Protein AF-A0AAU4DUI4-F1 (afdb_monomer_lite)

Foldseek 3Di:
DDDPCPDPPPDDCPVVNLVVLLVQLVVCVVVVVPVSNVVSVVVCVVHDDPVSVVVSVCSPPPVNVVDPDDD

Radius of gyration: 16.45 Å; chains: 1; bounding box: 37×25×58 Å

Sequence (71 aa):
MEGPQAEPAVRAAAPHTQASLLAAITEAVRDRDQRGLRRLLARFAEQATITELRALRDALDPRRSRRPGPR

Secondary structure (DSSP, 8-state):
----------S---HHHHHHHHHHHHHHHHTT-HHHHHHHHHHHHHH--HHHHHHHHHHH-TTTTT-PPP-

Structure (mmCIF, N/CA/C/O backbone):
data_AF-A0AAU4DUI4-F1
#
_entry.id   AF-A0AAU4DUI4-F1
#
loop_
_atom_site.group_PDB
_atom_site.id
_atom_site.type_symbol
_atom_site.label_atom_id
_atom_site.label_alt_id
_atom_site.label_comp_id
_atom_site.label_asym_id
_atom_site.label_entity_id
_atom_site.label_seq_id
_atom_site.pdbx_PDB_ins_code
_atom_site.Cartn_x
_atom_site.Cartn_y
_atom_site.Cartn_z
_atom_site.occupancy
_atom_site.B_iso_or_equiv
_atom_site.auth_seq_id
_atom_site.auth_comp_id
_atom_site.auth_asym_id
_atom_site.auth_atom_id
_atom_site.pdbx_PDB_model_num
ATOM 1 N N . MET A 1 1 ? -8.361 20.367 -38.612 1.00 45.84 1 MET A N 1
ATOM 2 C CA . MET A 1 1 ? -8.345 18.895 -38.687 1.00 45.84 1 MET A CA 1
ATOM 3 C C . MET A 1 1 ? -7.143 18.428 -37.884 1.00 45.84 1 MET A C 1
ATOM 5 O O . MET A 1 1 ? -6.105 19.046 -38.057 1.00 45.84 1 MET A O 1
ATOM 9 N N . GLU A 1 2 ? -7.350 17.426 -37.015 1.00 40.62 2 GLU A N 1
ATOM 10 C CA . GLU A 1 2 ? -6.344 16.646 -36.252 1.00 40.62 2 GLU A CA 1
ATOM 11 C C . GLU A 1 2 ? -5.537 17.432 -35.195 1.00 40.62 2 GLU A C 1
ATOM 13 O O . GLU A 1 2 ? -4.904 18.429 -35.497 1.00 40.62 2 GLU A O 1
ATOM 18 N N . GLY A 1 3 ? -5.484 17.098 -33.907 1.00 41.56 3 GLY A N 1
ATOM 19 C CA . GLY A 1 3 ? -6.012 16.017 -33.075 1.00 41.56 3 GLY A CA 1
ATOM 20 C C . GLY A 1 3 ? -5.484 16.266 -31.643 1.00 41.56 3 GLY A C 1
ATOM 21 O O . GLY A 1 3 ? -4.476 16.961 -31.489 1.00 41.56 3 GLY A O 1
ATOM 22 N N . PRO A 1 4 ? -6.147 15.781 -30.579 1.00 50.97 4 PRO A N 1
ATOM 23 C CA . PRO A 1 4 ? -5.652 15.956 -29.220 1.00 50.97 4 PRO A CA 1
ATOM 24 C C . PRO A 1 4 ? -4.364 15.144 -29.079 1.00 50.97 4 PRO A C 1
ATOM 26 O O . PRO A 1 4 ? -4.394 13.916 -29.132 1.00 50.97 4 PRO A O 1
ATOM 29 N N . GLN A 1 5 ? -3.230 15.820 -28.902 1.00 50.62 5 GLN A N 1
ATOM 30 C CA . GLN A 1 5 ? -1.994 15.169 -28.477 1.00 50.62 5 GLN A CA 1
ATOM 31 C C . GLN A 1 5 ? -2.150 14.814 -26.994 1.00 50.62 5 GLN A C 1
ATOM 33 O O . GLN A 1 5 ? -1.627 15.474 -26.103 1.00 50.62 5 GLN A O 1
ATOM 38 N N . ALA A 1 6 ? -2.959 13.786 -26.736 1.00 51.34 6 ALA A N 1
ATOM 39 C CA . ALA A 1 6 ? -2.860 12.986 -25.534 1.00 51.34 6 ALA A CA 1
ATOM 40 C C . ALA A 1 6 ? -1.525 12.247 -25.641 1.00 51.34 6 ALA A C 1
ATOM 42 O O . ALA A 1 6 ? -1.431 11.161 -26.215 1.00 51.34 6 ALA A O 1
ATOM 43 N N . GLU A 1 7 ? -0.479 12.918 -25.165 1.00 54.59 7 GLU A N 1
ATOM 44 C CA . GLU A 1 7 ? 0.837 12.336 -24.962 1.00 54.59 7 GLU A CA 1
ATOM 45 C C . GLU A 1 7 ? 0.693 11.006 -24.209 1.00 54.59 7 GLU A C 1
ATOM 47 O O . GLU A 1 7 ? -0.192 10.865 -23.354 1.00 54.59 7 GLU A O 1
ATOM 52 N N . PRO A 1 8 ? 1.516 9.999 -24.534 1.00 45.81 8 PRO A N 1
ATOM 53 C CA . PRO A 1 8 ? 1.359 8.666 -23.989 1.00 45.81 8 PRO A CA 1
ATOM 54 C C . PRO A 1 8 ? 1.593 8.731 -22.481 1.00 45.81 8 PRO A C 1
ATOM 56 O O . PRO A 1 8 ? 2.724 8.794 -22.008 1.00 45.81 8 PRO A O 1
ATOM 59 N N . ALA A 1 9 ? 0.501 8.685 -21.718 1.00 46.00 9 ALA A N 1
ATOM 60 C CA . ALA A 1 9 ? 0.464 8.577 -20.264 1.00 46.00 9 ALA A CA 1
ATOM 61 C C . ALA A 1 9 ? 0.941 7.186 -19.798 1.00 46.00 9 ALA A C 1
ATOM 63 O O . ALA A 1 9 ? 0.286 6.495 -19.017 1.00 46.00 9 ALA A O 1
ATOM 64 N N . VAL A 1 10 ? 2.091 6.741 -20.303 1.00 51.00 10 VAL A N 1
ATOM 65 C CA . VAL A 1 10 ? 2.744 5.499 -19.921 1.00 51.00 10 VAL A CA 1
ATOM 66 C C . VAL A 1 10 ? 3.918 5.840 -19.005 1.00 51.00 10 VAL A C 1
ATOM 68 O O . VAL A 1 10 ? 5.055 6.010 -19.424 1.00 51.00 10 VAL A O 1
ATOM 71 N N . ARG A 1 11 ? 3.587 5.829 -17.709 1.00 49.81 11 ARG A N 1
ATOM 72 C CA . ARG A 1 11 ? 4.375 5.179 -16.647 1.00 49.81 11 ARG A CA 1
ATOM 73 C C . ARG A 1 11 ? 5.692 5.836 -16.227 1.00 49.81 11 ARG A C 1
ATOM 75 O O . ARG A 1 11 ? 6.723 5.183 -16.136 1.00 49.81 11 ARG A O 1
ATOM 82 N N . ALA A 1 12 ? 5.592 7.055 -15.728 1.00 45.06 12 ALA A N 1
ATOM 83 C CA . ALA A 1 12 ? 6.206 7.334 -14.438 1.00 45.06 12 ALA A CA 1
ATOM 84 C C . ALA A 1 12 ? 5.058 7.719 -13.511 1.00 45.06 12 ALA A C 1
ATOM 86 O O . ALA A 1 12 ? 4.565 8.843 -13.565 1.00 45.06 12 ALA A O 1
ATOM 87 N N . ALA A 1 13 ? 4.556 6.771 -12.712 1.00 48.59 13 ALA A N 1
ATOM 88 C CA . ALA A 1 13 ? 3.783 7.167 -11.544 1.00 48.59 13 ALA A CA 1
ATOM 89 C C . ALA A 1 13 ? 4.697 8.129 -10.785 1.00 48.59 13 ALA A C 1
ATOM 91 O O . ALA A 1 13 ? 5.778 7.723 -10.358 1.00 48.59 13 ALA A O 1
ATOM 92 N N . ALA A 1 14 ? 4.348 9.418 -10.748 1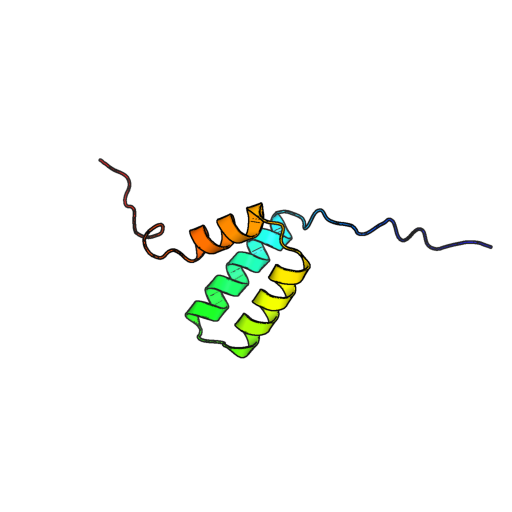.00 51.56 14 ALA A N 1
ATOM 93 C CA . ALA A 1 14 ? 5.190 10.398 -10.089 1.00 51.56 14 ALA A CA 1
ATOM 94 C C . ALA A 1 14 ? 5.483 9.857 -8.680 1.00 51.56 14 ALA A C 1
ATOM 96 O O . ALA A 1 14 ? 4.558 9.359 -8.030 1.00 51.56 14 ALA A O 1
ATOM 97 N N . PRO A 1 15 ? 6.731 9.911 -8.191 1.00 53.44 15 PRO A N 1
ATOM 98 C CA . PRO A 1 15 ? 7.091 9.338 -6.893 1.00 53.44 15 PRO A CA 1
ATOM 99 C C . PRO A 1 15 ? 6.193 9.866 -5.762 1.00 53.44 15 PRO A C 1
ATOM 101 O O . PRO A 1 15 ? 5.927 9.159 -4.794 1.00 53.44 15 PRO A O 1
ATOM 104 N N . HIS A 1 16 ? 5.632 11.069 -5.935 1.00 57.41 16 HIS A N 1
ATOM 105 C CA . HIS A 1 16 ? 4.591 11.623 -5.076 1.00 57.41 16 HIS A CA 1
ATOM 106 C C . HIS A 1 16 ? 3.290 10.795 -5.080 1.00 57.41 16 HIS A C 1
ATOM 108 O O . HIS A 1 16 ? 2.791 10.437 -4.022 1.00 57.41 16 HIS A O 1
ATOM 114 N N . THR A 1 17 ? 2.775 10.405 -6.248 1.00 69.62 17 THR A N 1
ATOM 115 C CA . THR A 1 17 ? 1.578 9.557 -6.392 1.00 69.62 17 THR A CA 1
ATOM 116 C C . THR A 1 17 ? 1.785 8.159 -5.805 1.00 69.62 17 THR A C 1
ATOM 118 O O . THR A 1 17 ? 0.864 7.587 -5.226 1.00 69.62 17 THR A O 1
ATOM 121 N N . GLN A 1 18 ? 2.998 7.618 -5.914 1.00 70.12 18 GLN A N 1
ATOM 122 C CA . GLN A 1 18 ? 3.352 6.298 -5.396 1.00 70.12 18 GLN A CA 1
ATOM 123 C C . GLN A 1 18 ? 3.517 6.294 -3.870 1.00 70.12 18 GLN A C 1
ATOM 125 O O . GLN A 1 18 ? 2.958 5.430 -3.194 1.00 70.12 18 GLN A O 1
ATOM 130 N N . ALA A 1 19 ? 4.206 7.295 -3.313 1.00 76.81 19 ALA A N 1
ATOM 131 C CA . ALA A 1 19 ? 4.296 7.492 -1.868 1.00 76.81 19 ALA A CA 1
ATOM 132 C C . ALA A 1 19 ? 2.907 7.718 -1.246 1.00 76.81 19 ALA A C 1
ATOM 134 O O . ALA A 1 19 ? 2.589 7.119 -0.219 1.00 76.81 19 ALA A O 1
ATOM 135 N N . SER A 1 20 ? 2.044 8.502 -1.905 1.00 81.44 20 SER A N 1
ATOM 136 C CA . SER A 1 20 ? 0.649 8.682 -1.489 1.00 81.44 20 SER A CA 1
ATOM 137 C C . SER A 1 20 ? -0.158 7.381 -1.539 1.00 81.44 20 SER A C 1
ATOM 139 O O . SER A 1 20 ? -0.980 7.145 -0.657 1.00 81.44 20 SER A O 1
ATOM 141 N N . LEU A 1 21 ? 0.081 6.511 -2.526 1.00 82.56 21 LEU A N 1
ATOM 142 C CA . LEU A 1 21 ? -0.599 5.217 -2.629 1.00 82.56 21 LEU A CA 1
ATOM 143 C C . LEU A 1 21 ? -0.164 4.249 -1.518 1.00 82.56 21 LEU A C 1
ATOM 145 O O . LEU A 1 21 ? -1.014 3.616 -0.895 1.00 82.56 21 LEU A O 1
ATOM 149 N N . LEU A 1 22 ? 1.136 4.172 -1.219 1.00 83.62 22 LEU A N 1
ATOM 150 C CA . LEU A 1 22 ? 1.661 3.368 -0.107 1.00 83.62 22 LEU A CA 1
ATOM 151 C C . LEU A 1 22 ? 1.149 3.863 1.253 1.00 83.62 22 LEU A C 1
ATOM 153 O O . LEU A 1 22 ? 0.771 3.053 2.103 1.00 83.62 22 LEU A O 1
ATOM 157 N N . ALA A 1 23 ? 1.079 5.182 1.446 1.00 84.19 23 ALA A N 1
ATOM 158 C CA . ALA A 1 23 ? 0.489 5.778 2.641 1.00 84.19 23 ALA A CA 1
ATOM 159 C C . ALA A 1 23 ? -0.999 5.412 2.777 1.00 84.19 23 ALA A C 1
ATOM 161 O O . ALA A 1 23 ? -1.418 4.949 3.834 1.00 84.19 23 ALA A O 1
ATOM 162 N N . ALA A 1 24 ? -1.778 5.517 1.694 1.00 86.88 24 ALA A N 1
ATOM 163 C CA . ALA A 1 24 ? -3.194 5.147 1.693 1.00 86.88 24 ALA A CA 1
ATOM 164 C C . ALA A 1 24 ? -3.422 3.652 1.982 1.00 86.88 24 ALA A C 1
ATOM 166 O O . ALA A 1 24 ? -4.366 3.297 2.683 1.00 86.88 24 ALA A O 1
ATOM 167 N N . ILE A 1 25 ? -2.554 2.768 1.475 1.00 87.62 25 ILE A N 1
ATOM 168 C CA . ILE A 1 25 ? -2.596 1.330 1.791 1.00 87.62 25 ILE A CA 1
ATOM 169 C C . ILE A 1 25 ? -2.321 1.102 3.282 1.00 87.62 25 ILE A C 1
ATOM 171 O O . ILE A 1 25 ? -3.030 0.330 3.925 1.00 87.62 25 ILE A O 1
ATOM 175 N N . THR A 1 26 ? -1.316 1.784 3.833 1.00 87.06 26 THR A N 1
ATOM 176 C CA . THR A 1 26 ? -0.946 1.673 5.252 1.00 87.06 26 THR A CA 1
ATOM 177 C C . THR A 1 26 ? -2.089 2.133 6.160 1.00 87.06 26 THR A C 1
ATOM 179 O O . THR A 1 26 ? -2.406 1.453 7.136 1.00 87.06 26 THR A O 1
ATOM 182 N N . GLU A 1 27 ? -2.758 3.230 5.800 1.00 86.62 27 GLU A N 1
ATOM 183 C CA . GLU A 1 27 ? -3.917 3.739 6.538 1.00 86.62 27 GLU A CA 1
ATOM 184 C C . GLU A 1 27 ? -5.112 2.781 6.441 1.00 86.62 27 GLU A C 1
ATOM 186 O O . GLU A 1 27 ? -5.687 2.412 7.458 1.00 86.62 27 GLU A O 1
ATOM 191 N N . ALA A 1 28 ? -5.418 2.253 5.250 1.00 89.56 28 ALA A N 1
ATOM 192 C CA . ALA A 1 28 ? -6.493 1.272 5.082 1.00 89.56 28 ALA A CA 1
ATOM 193 C C . ALA A 1 28 ? -6.259 -0.021 5.893 1.00 89.56 28 ALA A C 1
ATOM 195 O O . ALA A 1 28 ? -7.208 -0.616 6.407 1.00 89.56 28 ALA A O 1
ATOM 196 N N . VAL A 1 29 ? -5.001 -0.458 6.045 1.00 88.06 29 VAL A N 1
ATOM 197 C CA . VAL A 1 29 ? -4.639 -1.577 6.935 1.00 88.06 29 VAL A CA 1
ATOM 198 C C . VAL A 1 29 ? -4.878 -1.210 8.401 1.00 88.06 29 VAL A C 1
ATOM 200 O O . VAL A 1 29 ? -5.416 -2.027 9.152 1.00 88.06 29 VAL A O 1
ATOM 203 N N . ARG A 1 30 ? -4.508 0.010 8.809 1.00 86.19 30 ARG A N 1
ATOM 204 C CA . ARG A 1 30 ? -4.694 0.511 10.176 1.00 86.19 30 ARG A CA 1
ATOM 205 C C . ARG A 1 30 ? -6.174 0.628 10.551 1.00 86.19 30 ARG A C 1
ATOM 207 O O . ARG A 1 30 ? -6.561 0.146 11.614 1.00 86.19 30 ARG A O 1
ATOM 214 N N . ASP A 1 31 ? -6.987 1.167 9.649 1.00 90.62 31 ASP A N 1
ATOM 215 C CA . ASP A 1 31 ? -8.433 1.361 9.814 1.00 90.62 31 ASP A CA 1
ATOM 216 C C . ASP A 1 31 ? -9.244 0.073 9.624 1.00 90.62 31 ASP A C 1
ATOM 218 O O . ASP A 1 31 ? -10.460 0.050 9.822 1.00 90.62 31 ASP A O 1
ATOM 222 N N . ARG A 1 32 ? -8.578 -1.028 9.248 1.00 89.31 32 ARG A N 1
ATOM 223 C CA . ARG A 1 32 ? -9.202 -2.306 8.870 1.00 89.31 32 ARG A CA 1
ATOM 224 C C . ARG A 1 32 ? -10.227 -2.160 7.737 1.00 89.31 32 ARG A C 1
ATOM 226 O O . ARG A 1 32 ? -11.127 -2.995 7.609 1.00 89.31 32 ARG A O 1
ATOM 233 N N . ASP A 1 33 ? -10.069 -1.151 6.879 1.00 90.69 33 ASP A N 1
ATOM 234 C CA . ASP A 1 33 ? -10.912 -0.972 5.700 1.00 90.69 33 ASP A CA 1
ATOM 235 C C . ASP A 1 33 ? -10.520 -1.973 4.609 1.00 90.69 33 ASP A C 1
ATOM 237 O O . ASP A 1 33 ? -9.713 -1.711 3.715 1.00 90.69 33 ASP A O 1
ATOM 241 N N . GLN A 1 34 ? -11.143 -3.149 4.655 1.00 91.12 34 GLN A N 1
ATOM 242 C CA . GLN A 1 34 ? -10.910 -4.204 3.672 1.00 91.12 34 GLN A CA 1
ATOM 243 C C . GLN A 1 34 ? -11.351 -3.815 2.254 1.00 91.12 34 GLN A C 1
ATOM 245 O O . GLN A 1 34 ? -10.769 -4.289 1.274 1.00 91.12 34 GLN A O 1
ATOM 25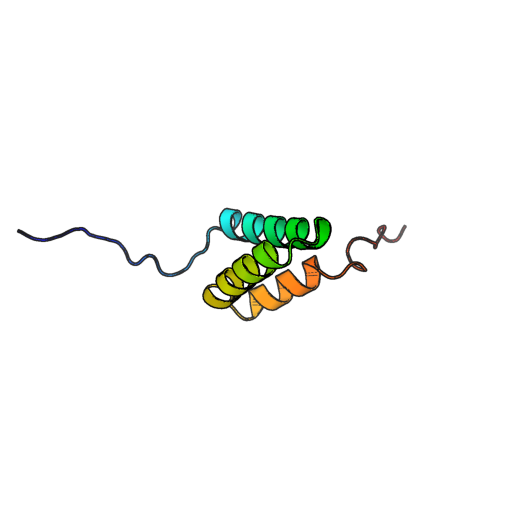0 N N . ARG A 1 35 ? -12.382 -2.967 2.113 1.00 91.06 35 ARG A N 1
ATOM 251 C CA . ARG A 1 35 ? -12.895 -2.563 0.795 1.00 91.06 35 ARG A CA 1
ATOM 252 C C . ARG A 1 35 ? -11.965 -1.544 0.152 1.00 91.06 35 ARG A C 1
ATOM 254 O O . ARG A 1 35 ? -11.678 -1.684 -1.039 1.00 91.06 35 ARG A O 1
ATOM 261 N N . GLY A 1 36 ? -11.500 -0.559 0.917 1.00 90.44 36 GLY A N 1
ATOM 262 C CA . GLY A 1 36 ? -10.480 0.396 0.493 1.00 90.44 36 GLY A CA 1
ATOM 263 C C . GLY A 1 36 ? -9.167 -0.305 0.172 1.00 90.44 36 GLY A C 1
ATOM 264 O O . GLY A 1 36 ? -8.653 -0.157 -0.937 1.00 90.44 36 GLY A O 1
ATOM 265 N N . LEU A 1 37 ? -8.700 -1.179 1.069 1.00 90.31 37 LEU A N 1
ATO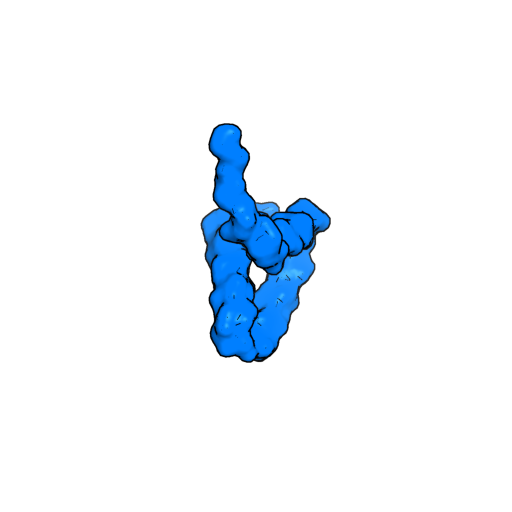M 266 C CA . LEU A 1 37 ? -7.475 -1.953 0.877 1.00 90.31 37 LEU A CA 1
ATOM 267 C C . LEU A 1 37 ? -7.506 -2.766 -0.424 1.00 90.31 37 LEU A C 1
ATOM 269 O O . LEU A 1 37 ? -6.563 -2.702 -1.209 1.00 90.31 37 LEU A O 1
ATOM 273 N N . ARG A 1 38 ? -8.606 -3.475 -0.715 1.00 90.19 38 ARG A N 1
ATOM 274 C CA . ARG A 1 38 ? -8.720 -4.274 -1.948 1.00 90.19 38 ARG A CA 1
ATOM 275 C C . ARG A 1 38 ? -8.645 -3.418 -3.217 1.00 90.19 38 ARG A C 1
ATOM 277 O O . ARG A 1 38 ? -8.022 -3.841 -4.187 1.00 90.19 38 ARG A O 1
ATOM 284 N N . ARG A 1 39 ? -9.251 -2.223 -3.222 1.00 91.44 39 ARG A N 1
ATOM 285 C CA . ARG A 1 39 ? -9.178 -1.297 -4.371 1.00 91.44 39 ARG A CA 1
ATOM 286 C C . ARG A 1 39 ? -7.773 -0.737 -4.557 1.00 91.44 39 ARG A C 1
ATOM 288 O O . ARG A 1 39 ? -7.291 -0.673 -5.684 1.00 91.44 39 ARG A O 1
ATOM 295 N N . LEU A 1 40 ? -7.124 -0.345 -3.463 1.00 89.12 40 LEU A N 1
ATOM 296 C CA . LEU A 1 40 ? -5.773 0.209 -3.496 1.00 89.12 40 LEU A CA 1
ATOM 297 C C . LEU A 1 40 ? -4.750 -0.840 -3.945 1.00 89.12 40 LEU A C 1
ATOM 299 O O . LEU A 1 40 ? -3.895 -0.528 -4.766 1.00 89.12 40 LEU A O 1
ATOM 303 N N . LEU A 1 41 ? -4.884 -2.091 -3.491 1.00 86.38 41 LEU A N 1
ATOM 304 C CA . LEU A 1 41 ? -4.041 -3.204 -3.935 1.00 86.38 41 LEU A CA 1
ATOM 305 C C . LEU A 1 41 ? -4.250 -3.555 -5.412 1.00 86.38 41 LEU A C 1
ATOM 307 O O . LEU A 1 41 ? -3.269 -3.806 -6.104 1.00 86.38 41 LEU A O 1
ATOM 311 N N . ALA A 1 42 ? -5.491 -3.546 -5.911 1.00 86.81 42 ALA A N 1
ATOM 312 C CA . ALA A 1 42 ? -5.763 -3.781 -7.332 1.00 86.81 42 ALA A CA 1
ATOM 313 C C . ALA A 1 42 ? -5.111 -2.701 -8.210 1.00 86.81 42 ALA A C 1
ATOM 315 O O . ALA A 1 42 ? -4.362 -3.015 -9.131 1.00 86.81 42 ALA A O 1
ATOM 316 N N . ARG A 1 43 ? -5.295 -1.428 -7.840 1.00 82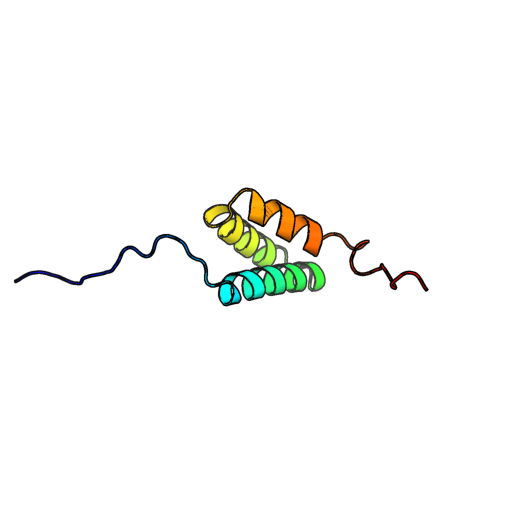.69 43 ARG A N 1
ATOM 317 C CA . ARG A 1 43 ? -4.667 -0.294 -8.528 1.00 82.69 43 ARG A CA 1
ATOM 318 C C . ARG A 1 43 ? -3.140 -0.341 -8.450 1.00 82.69 43 ARG A C 1
ATOM 320 O O . ARG A 1 43 ? -2.467 -0.023 -9.424 1.00 82.69 43 ARG A O 1
ATOM 327 N N . PHE A 1 44 ? -2.591 -0.756 -7.309 1.00 81.25 44 PHE A N 1
ATOM 328 C CA . PHE A 1 44 ? -1.155 -0.961 -7.158 1.00 81.25 44 PHE A CA 1
ATOM 329 C C . PHE A 1 44 ? -0.663 -2.079 -8.081 1.00 81.25 44 PHE A C 1
ATOM 331 O O . PHE A 1 44 ? 0.301 -1.868 -8.798 1.00 81.25 44 PHE A O 1
ATOM 338 N N . ALA A 1 45 ? -1.343 -3.226 -8.143 1.00 81.44 45 ALA A N 1
ATOM 339 C CA . ALA A 1 45 ? -0.965 -4.342 -9.013 1.00 81.44 45 ALA A CA 1
ATOM 340 C C . ALA A 1 45 ? -1.030 -3.998 -10.514 1.00 81.44 45 ALA A C 1
ATOM 342 O O . ALA A 1 45 ? -0.19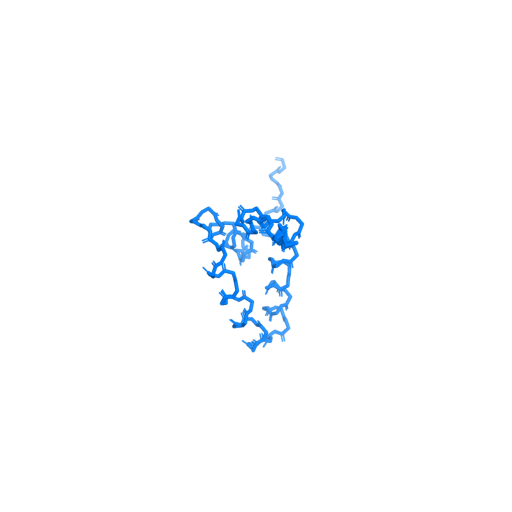0 -4.465 -11.278 1.00 81.44 45 ALA A O 1
ATOM 343 N N . GLU A 1 46 ? -1.975 -3.152 -10.934 1.00 80.00 46 GLU A N 1
ATOM 344 C CA . GLU A 1 46 ? -2.055 -2.647 -12.314 1.00 80.00 46 GLU A CA 1
ATOM 345 C C . GLU A 1 46 ? -0.855 -1.762 -12.702 1.00 80.00 46 GLU A C 1
ATOM 347 O O . GLU A 1 46 ? -0.466 -1.710 -13.872 1.00 80.00 46 GLU A O 1
ATOM 352 N N . GLN A 1 47 ? -0.267 -1.058 -11.728 1.00 69.75 47 GLN A N 1
ATOM 353 C CA . GLN A 1 47 ? 0.795 -0.067 -11.946 1.00 69.75 47 GLN A CA 1
ATOM 354 C C . GLN A 1 47 ? 2.189 -0.544 -11.502 1.00 69.75 47 GLN A C 1
ATOM 356 O O . GLN A 1 47 ? 3.193 0.043 -11.909 1.00 69.75 47 GLN A O 1
ATOM 361 N N . ALA A 1 48 ? 2.268 -1.587 -10.677 1.00 67.88 48 ALA A N 1
ATOM 362 C CA . ALA A 1 48 ? 3.490 -2.005 -10.007 1.00 67.88 48 ALA A CA 1
ATOM 363 C C . ALA A 1 48 ? 4.440 -2.767 -10.934 1.00 67.88 48 ALA A C 1
ATOM 365 O O . ALA A 1 48 ? 4.063 -3.690 -11.656 1.00 67.88 48 ALA A O 1
ATOM 366 N N . THR A 1 49 ? 5.721 -2.421 -10.835 1.00 69.69 49 THR A N 1
ATOM 367 C CA . THR A 1 49 ? 6.822 -3.260 -11.318 1.00 69.69 49 THR A CA 1
ATOM 368 C C . THR A 1 49 ? 7.328 -4.153 -10.178 1.00 69.69 49 THR A C 1
ATOM 370 O O . THR A 1 49 ? 6.974 -3.964 -9.014 1.00 69.69 49 THR A O 1
ATOM 373 N N . ILE A 1 50 ? 8.182 -5.138 -10.471 1.00 67.69 50 ILE A N 1
ATOM 374 C CA . ILE A 1 50 ? 8.732 -6.053 -9.447 1.00 67.69 50 ILE A CA 1
ATOM 375 C C . ILE A 1 50 ? 9.434 -5.286 -8.307 1.00 67.69 50 ILE A C 1
ATOM 377 O O . ILE A 1 50 ? 9.351 -5.684 -7.143 1.00 67.69 50 ILE A O 1
ATOM 381 N N . THR A 1 51 ? 10.086 -4.165 -8.625 1.00 67.00 51 THR A N 1
ATOM 382 C CA . THR A 1 51 ? 10.732 -3.269 -7.652 1.00 67.00 51 THR A CA 1
ATOM 383 C C . THR A 1 51 ? 9.730 -2.694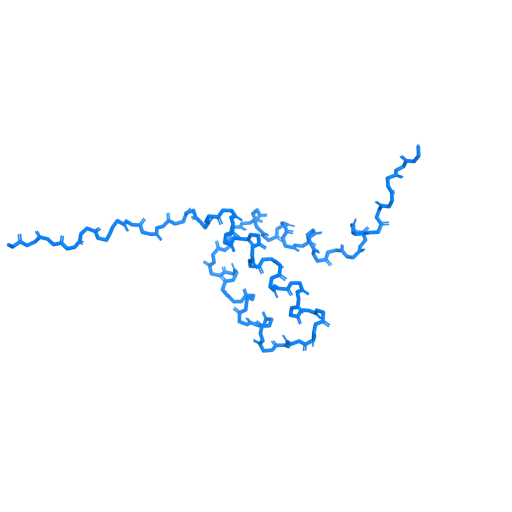 -6.648 1.00 67.00 51 THR A C 1
ATOM 385 O O . THR A 1 51 ? 10.019 -2.615 -5.455 1.00 67.00 51 THR A O 1
ATOM 388 N N . GLU A 1 52 ? 8.519 -2.388 -7.104 1.00 68.12 52 GLU A N 1
ATOM 389 C CA . GLU A 1 52 ? 7.463 -1.786 -6.290 1.00 68.12 52 GLU A CA 1
ATOM 390 C C . GLU A 1 52 ? 6.864 -2.756 -5.281 1.00 68.12 52 GLU A C 1
ATOM 392 O O . GLU A 1 52 ? 6.630 -2.408 -4.124 1.00 68.12 52 GLU A O 1
ATOM 397 N N . LEU A 1 53 ? 6.701 -4.018 -5.674 1.00 73.31 53 LEU A N 1
ATOM 398 C CA . LEU A 1 53 ? 6.232 -5.061 -4.763 1.00 73.31 53 LEU A CA 1
ATOM 399 C C . LEU A 1 53 ? 7.211 -5.277 -3.597 1.00 73.31 53 LEU A C 1
ATOM 401 O O . LEU A 1 53 ? 6.782 -5.549 -2.474 1.00 73.31 53 LEU A O 1
ATOM 405 N N . ARG A 1 54 ? 8.522 -5.106 -3.832 1.00 74.62 54 ARG A N 1
ATOM 406 C CA . ARG A 1 54 ? 9.529 -5.139 -2.760 1.00 74.62 54 ARG A CA 1
ATOM 407 C C . ARG A 1 54 ? 9.400 -3.942 -1.818 1.00 74.62 54 ARG A C 1
ATOM 409 O O . ARG A 1 54 ? 9.434 -4.145 -0.609 1.00 74.62 54 ARG A O 1
ATOM 416 N N . ALA A 1 55 ? 9.202 -2.735 -2.349 1.00 76.31 55 ALA A N 1
ATOM 417 C CA . ALA A 1 55 ? 9.009 -1.533 -1.537 1.00 76.31 55 ALA A CA 1
ATOM 418 C C . ALA A 1 55 ? 7.735 -1.610 -0.676 1.00 76.31 55 ALA A C 1
ATOM 420 O O . ALA A 1 55 ? 7.774 -1.284 0.509 1.00 76.31 55 ALA A O 1
ATOM 421 N N . LEU A 1 56 ? 6.629 -2.115 -1.237 1.00 77.81 56 LEU A N 1
ATOM 422 C CA . LEU A 1 56 ? 5.386 -2.342 -0.495 1.00 77.81 56 LEU A CA 1
ATOM 423 C C . LEU A 1 56 ? 5.581 -3.357 0.638 1.00 77.81 56 LEU A C 1
ATOM 425 O O . LEU A 1 56 ? 5.163 -3.106 1.765 1.00 77.81 56 LEU A O 1
ATOM 429 N N . ARG A 1 57 ? 6.244 -4.488 0.366 1.00 80.06 57 ARG A N 1
ATOM 430 C CA . ARG A 1 57 ? 6.572 -5.481 1.399 1.00 80.06 57 ARG A CA 1
ATOM 431 C C . ARG A 1 57 ? 7.385 -4.855 2.532 1.00 80.06 57 ARG A C 1
ATOM 433 O O . ARG A 1 57 ? 7.074 -5.088 3.693 1.00 80.06 57 ARG A O 1
ATOM 440 N N . ASP A 1 58 ? 8.400 -4.063 2.199 1.00 78.88 58 ASP A N 1
ATOM 441 C CA . ASP A 1 58 ? 9.261 -3.422 3.195 1.00 78.88 58 ASP A CA 1
ATOM 442 C C . ASP A 1 58 ? 8.518 -2.345 4.011 1.00 78.88 58 ASP A C 1
ATOM 444 O O . ASP A 1 58 ? 8.863 -2.119 5.170 1.00 78.88 58 ASP A O 1
ATOM 448 N N . ALA A 1 59 ? 7.505 -1.690 3.432 1.00 78.25 59 ALA A N 1
ATOM 449 C CA . ALA A 1 59 ? 6.639 -0.732 4.125 1.00 78.25 59 ALA A CA 1
ATOM 450 C C . ALA A 1 59 ? 5.615 -1.417 5.046 1.00 78.25 59 ALA A C 1
ATOM 452 O O . ALA A 1 59 ? 5.296 -0.896 6.113 1.00 78.25 59 ALA A O 1
ATOM 453 N N . LEU A 1 60 ? 5.120 -2.591 4.646 1.00 79.94 60 LEU A N 1
ATOM 454 C CA . LEU A 1 60 ? 4.205 -3.404 5.446 1.00 79.94 60 LEU A CA 1
ATOM 455 C C . LEU A 1 60 ? 4.915 -4.197 6.548 1.00 79.94 60 LEU A C 1
ATOM 457 O O . LEU A 1 60 ? 4.237 -4.661 7.460 1.00 79.94 60 LEU A O 1
ATOM 461 N N . ASP A 1 61 ? 6.240 -4.377 6.479 1.00 81.12 61 ASP A N 1
ATOM 462 C CA . ASP A 1 61 ? 6.999 -5.107 7.495 1.00 81.12 61 ASP A CA 1
ATOM 463 C C . ASP A 1 61 ? 7.014 -4.331 8.831 1.00 81.12 61 ASP A C 1
ATOM 465 O O . ASP A 1 61 ? 7.747 -3.343 8.986 1.00 81.12 61 ASP A O 1
ATOM 469 N N . PRO A 1 62 ? 6.275 -4.801 9.856 1.00 63.88 62 PRO A N 1
ATOM 470 C CA . PRO A 1 62 ? 6.207 -4.122 11.145 1.00 63.88 62 PRO A CA 1
ATOM 471 C C . PRO A 1 62 ? 7.538 -4.182 11.910 1.00 63.88 62 PRO A C 1
ATOM 473 O O . PRO A 1 62 ? 7.731 -3.432 12.868 1.00 63.88 62 PRO A O 1
ATOM 476 N N . ARG A 1 63 ? 8.477 -5.058 11.515 1.00 65.31 63 ARG A N 1
ATOM 477 C CA . ARG A 1 63 ? 9.814 -5.158 12.118 1.00 65.31 63 ARG A CA 1
ATOM 478 C C . ARG A 1 63 ? 10.732 -4.029 11.661 1.00 65.31 63 ARG A C 1
ATOM 480 O O . ARG A 1 63 ? 11.662 -3.692 12.393 1.00 65.31 63 ARG A O 1
ATOM 487 N N . ARG A 1 64 ? 10.464 -3.403 10.508 1.00 59.91 64 ARG A N 1
ATOM 488 C CA . ARG A 1 64 ? 11.264 -2.279 9.998 1.00 59.91 64 ARG A CA 1
ATOM 489 C C . ARG A 1 64 ? 10.942 -0.966 10.709 1.00 59.91 64 ARG A C 1
ATOM 491 O O . ARG A 1 64 ? 11.867 -0.233 11.049 1.00 59.91 64 ARG A O 1
ATOM 498 N N . SER A 1 65 ? 9.678 -0.728 11.065 1.00 55.19 65 SER A N 1
ATOM 499 C CA . SER A 1 65 ? 9.287 0.401 11.933 1.00 55.19 65 SER A CA 1
ATOM 500 C C . SER A 1 65 ? 9.788 0.262 13.375 1.00 55.19 65 SER A C 1
ATOM 502 O O . SER A 1 65 ? 9.718 1.210 14.152 1.00 55.19 65 SER A O 1
ATOM 504 N N . ARG A 1 66 ? 10.308 -0.915 13.748 1.00 54.53 66 ARG A N 1
ATOM 505 C CA . ARG A 1 66 ? 10.765 -1.243 15.102 1.00 54.53 66 ARG A CA 1
ATOM 506 C C . ARG A 1 66 ? 12.279 -1.369 15.227 1.00 54.53 66 ARG A C 1
ATOM 508 O O . ARG A 1 66 ? 12.741 -1.985 16.183 1.00 54.53 66 ARG A O 1
ATOM 515 N N . ARG A 1 67 ? 13.051 -0.801 14.295 1.00 55.31 67 ARG A N 1
ATOM 516 C CA . ARG A 1 67 ? 14.506 -0.694 14.443 1.00 55.31 67 ARG A CA 1
ATOM 517 C C . ARG A 1 67 ? 14.855 0.674 15.047 1.00 55.31 67 ARG A C 1
ATOM 519 O O . ARG A 1 67 ? 15.086 1.612 14.287 1.00 55.31 67 ARG A O 1
ATOM 526 N N . PRO A 1 68 ? 14.914 0.829 16.386 1.00 58.44 68 PRO A N 1
ATOM 527 C CA . PRO A 1 68 ? 15.765 1.869 16.940 1.00 58.44 68 PRO A CA 1
ATOM 528 C C . PRO A 1 68 ? 17.179 1.578 16.422 1.00 58.44 68 PRO A C 1
ATOM 530 O O . PRO A 1 68 ? 17.622 0.424 16.427 1.00 58.44 68 PRO A O 1
ATOM 533 N N . GLY A 1 69 ? 17.832 2.592 15.857 1.00 51.53 69 GLY A N 1
ATOM 534 C CA . GLY A 1 69 ? 19.189 2.459 15.334 1.00 51.53 69 GLY A CA 1
ATOM 535 C C . GLY A 1 69 ? 20.124 1.849 16.387 1.00 51.53 69 GLY A C 1
ATOM 536 O O . GLY A 1 69 ? 19.907 2.063 17.585 1.00 51.53 69 GLY A O 1
ATOM 537 N N . PRO A 1 70 ? 21.126 1.052 15.978 1.00 62.56 70 PRO A N 1
ATOM 538 C CA . PRO A 1 70 ? 22.137 0.601 16.918 1.00 62.56 70 PRO A CA 1
ATOM 539 C C . PRO A 1 70 ? 22.860 1.834 17.476 1.00 62.56 70 PRO A C 1
ATOM 541 O O . PRO A 1 70 ? 23.197 2.749 16.724 1.00 62.56 70 PRO A O 1
ATOM 544 N N . ARG A 1 71 ? 22.989 1.846 18.804 1.00 51.41 71 ARG A N 1
ATOM 545 C CA . ARG A 1 71 ? 23.823 2.771 19.576 1.00 51.41 71 ARG A CA 1
ATOM 546 C C . ARG A 1 71 ? 25.271 2.742 19.110 1.00 51.41 71 ARG A C 1
ATOM 548 O O . ARG A 1 71 ? 25.718 1.642 18.713 1.00 51.41 71 ARG A O 1
#

pLDDT: mean 70.93, std 15.81, range [40.62, 91.44]